Protein AF-A0A0C5K103-F1 (afdb_monomer)

Secondary structure (DSSP, 8-state):
-HHHHHHHHHHHGGGG----------HHHHHHHHHHHHH-HHHHHHHHHHHTTSSPPPHHHHHHHHHHHHHHHH--TTS-HHHHHHHHHHHHHHHHH-HHHHHHHHHHH-TT-HHHHHHHHHHHHHHHHTTSS-----S-PPP------------------

Mean predicted aligned error: 15.18 Å

Structure (mmCIF, N/CA/C/O backbone):
data_AF-A0A0C5K103-F1
#
_entry.id   AF-A0A0C5K103-F1
#
loop_
_atom_site.group_PDB
_atom_site.id
_atom_site.type_symbol
_atom_site.label_atom_id
_atom_site.label_alt_id
_atom_site.label_comp_id
_atom_site.label_asym_id
_atom_site.label_entity_id
_atom_site.label_seq_id
_atom_site.pdbx_PDB_ins_code
_atom_site.Cartn_x
_atom_site.Cartn_y
_atom_site.Cartn_z
_atom_site.occupancy
_atom_site.B_iso_or_equiv
_atom_site.auth_seq_id
_atom_site.auth_comp_id
_atom_site.auth_asym_id
_atom_site.auth_atom_id
_atom_site.pdbx_PDB_model_num
ATOM 1 N N . MET A 1 1 ? 61.381 -26.498 1.100 1.00 58.91 1 MET A N 1
ATOM 2 C CA . MET A 1 1 ? 59.942 -26.638 0.775 1.00 58.91 1 MET A CA 1
ATOM 3 C C . MET A 1 1 ? 59.028 -26.001 1.826 1.00 58.91 1 MET A C 1
ATOM 5 O O . MET A 1 1 ? 58.128 -25.288 1.422 1.00 58.91 1 MET A O 1
ATOM 9 N N . ASN A 1 2 ? 59.291 -26.121 3.136 1.00 51.72 2 ASN A N 1
ATOM 10 C CA . ASN A 1 2 ? 58.436 -25.518 4.181 1.00 51.72 2 ASN A CA 1
ATOM 11 C C . ASN A 1 2 ? 58.449 -23.977 4.285 1.00 51.72 2 ASN A C 1
ATOM 13 O O . ASN A 1 2 ? 57.517 -23.404 4.830 1.00 51.72 2 ASN A O 1
ATOM 17 N N . GLN A 1 3 ? 59.472 -23.294 3.760 1.00 61.31 3 GLN A N 1
ATOM 18 C CA . GLN A 1 3 ? 59.553 -21.825 3.822 1.00 61.31 3 GLN A CA 1
ATOM 19 C C . GLN A 1 3 ? 58.611 -21.137 2.817 1.00 61.31 3 GLN A C 1
ATOM 21 O O . GLN A 1 3 ? 58.059 -20.086 3.110 1.00 61.31 3 GLN A O 1
ATOM 26 N N . PHE A 1 4 ? 58.352 -21.759 1.659 1.00 57.91 4 PHE A N 1
ATOM 27 C CA . PHE A 1 4 ? 57.402 -21.242 0.664 1.00 57.91 4 PHE A CA 1
ATOM 28 C C . PHE A 1 4 ? 55.940 -21.407 1.107 1.00 57.91 4 PHE A C 1
ATOM 30 O O . PHE A 1 4 ? 55.098 -20.585 0.759 1.00 57.91 4 PHE A O 1
ATOM 37 N N . VAL A 1 5 ? 55.648 -22.424 1.926 1.00 60.97 5 VAL A N 1
ATOM 38 C CA . VAL A 1 5 ? 54.297 -22.691 2.447 1.00 60.97 5 VAL A CA 1
ATOM 39 C C . VAL A 1 5 ? 53.840 -21.582 3.404 1.00 60.97 5 VAL A C 1
ATOM 41 O O . VAL A 1 5 ? 52.687 -21.164 3.336 1.00 60.97 5 VAL A O 1
ATOM 44 N N . SER A 1 6 ? 54.750 -21.026 4.217 1.00 57.62 6 SER A N 1
ATOM 45 C CA . SER A 1 6 ? 54.438 -19.896 5.108 1.00 57.62 6 SER A CA 1
ATOM 46 C C . SER A 1 6 ? 54.085 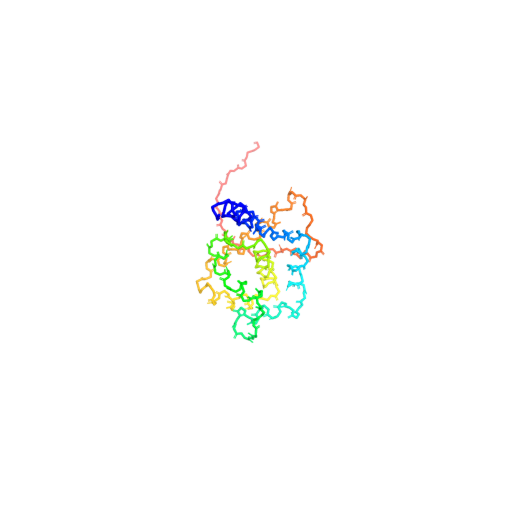-18.609 4.358 1.00 57.62 6 SER A C 1
ATOM 48 O O . SER A 1 6 ? 53.154 -17.915 4.756 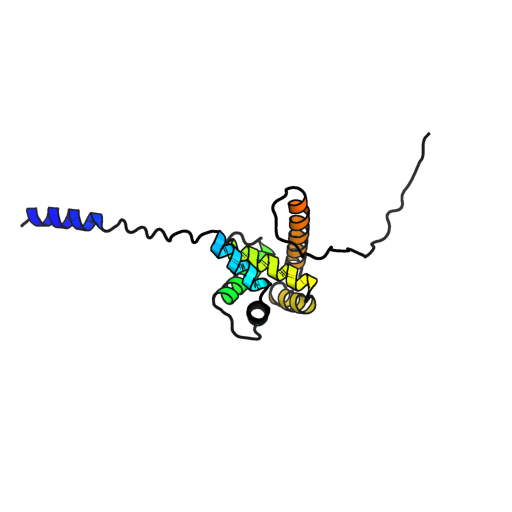1.00 57.62 6 SER A O 1
ATOM 50 N N . PHE A 1 7 ? 54.779 -18.287 3.260 1.00 58.94 7 PHE A N 1
ATOM 51 C CA . PHE A 1 7 ? 54.489 -17.069 2.489 1.00 58.94 7 PHE A CA 1
ATOM 52 C C . PHE A 1 7 ? 53.172 -17.166 1.708 1.00 58.94 7 PHE A C 1
ATOM 54 O O . PHE A 1 7 ? 52.444 -16.180 1.609 1.00 58.94 7 PHE A O 1
ATOM 61 N N . VAL A 1 8 ? 52.826 -18.360 1.218 1.00 60.84 8 VAL A N 1
ATOM 62 C CA . VAL A 1 8 ? 51.541 -18.613 0.547 1.00 60.84 8 VAL A CA 1
ATOM 63 C C . VAL A 1 8 ? 50.372 -18.536 1.540 1.00 60.84 8 VAL A C 1
ATOM 65 O O . VAL A 1 8 ? 49.340 -17.948 1.221 1.00 60.84 8 VAL A O 1
ATOM 68 N N . ALA A 1 9 ? 50.548 -19.035 2.769 1.00 58.94 9 ALA A N 1
ATOM 69 C CA . ALA A 1 9 ? 49.531 -18.946 3.820 1.00 58.94 9 ALA A CA 1
ATOM 70 C C . ALA A 1 9 ? 49.243 -17.496 4.263 1.00 58.94 9 ALA A C 1
ATOM 72 O O . ALA A 1 9 ? 48.100 -17.157 4.566 1.00 58.94 9 ALA A O 1
ATOM 73 N N . LEU A 1 10 ? 50.256 -16.624 4.250 1.00 57.03 10 LEU A N 1
ATOM 74 C CA . LEU A 1 10 ? 50.120 -15.223 4.664 1.00 57.03 10 LEU A CA 1
ATOM 75 C C . LEU A 1 10 ? 49.424 -14.355 3.599 1.00 57.03 10 LEU A C 1
ATOM 77 O O . LEU A 1 10 ? 48.645 -13.470 3.943 1.00 57.03 10 LEU A O 1
ATOM 81 N N . PHE A 1 11 ? 49.622 -14.659 2.312 1.00 57.41 11 PHE A N 1
ATOM 82 C CA . PHE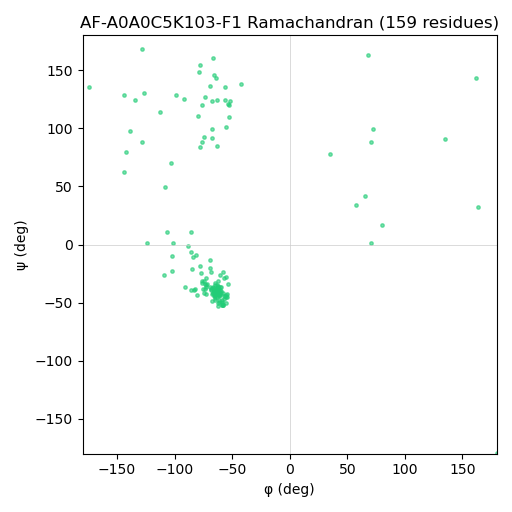 A 1 11 ? 48.907 -13.997 1.213 1.00 57.41 11 PHE A CA 1
ATOM 83 C C . PHE A 1 11 ? 47.433 -14.424 1.110 1.00 57.41 11 PHE A C 1
ATOM 85 O O . PHE A 1 11 ? 46.575 -13.592 0.816 1.00 57.41 11 PHE A O 1
ATOM 92 N N . LEU A 1 12 ? 47.113 -15.688 1.410 1.00 56.59 12 LEU A N 1
ATOM 93 C CA . LEU A 1 12 ? 45.733 -16.199 1.408 1.00 56.59 12 LEU A CA 1
ATOM 94 C C . LEU A 1 12 ? 44.858 -15.605 2.525 1.00 56.59 12 LEU A C 1
ATOM 96 O O . LEU A 1 12 ? 43.640 -15.542 2.376 1.00 56.59 12 LEU A O 1
ATOM 100 N N . SER A 1 13 ? 45.457 -15.116 3.614 1.00 56.03 13 SER A N 1
ATOM 101 C CA . SER A 1 13 ? 44.725 -14.475 4.714 1.00 56.03 13 SER A CA 1
ATOM 102 C C . SER A 1 13 ? 44.297 -13.029 4.422 1.00 56.03 13 SER A C 1
ATOM 104 O O . SER A 1 13 ? 43.409 -12.525 5.111 1.00 56.03 13 SER A O 1
ATOM 106 N N . LEU A 1 14 ? 44.900 -12.340 3.443 1.00 55.94 14 LEU A N 1
ATOM 107 C CA . LEU A 1 14 ? 44.592 -10.928 3.159 1.00 55.94 14 LEU A CA 1
ATOM 108 C C . LEU A 1 14 ? 43.369 -10.724 2.244 1.00 55.94 14 LEU A C 1
ATOM 110 O O . LEU A 1 14 ? 42.883 -9.604 2.120 1.00 55.94 14 LEU A O 1
ATOM 114 N N . VAL A 1 15 ? 42.845 -11.786 1.623 1.00 58.84 15 VAL A N 1
ATOM 115 C CA . VAL A 1 15 ? 41.759 -11.689 0.625 1.00 58.84 15 VAL A CA 1
ATOM 116 C C . VAL A 1 15 ? 40.354 -11.679 1.266 1.00 58.84 15 VAL A C 1
ATOM 118 O O . VAL A 1 15 ? 39.367 -11.405 0.593 1.00 58.84 15 VAL A O 1
ATOM 121 N N . SER A 1 16 ? 40.236 -11.882 2.585 1.00 58.59 16 SER A N 1
ATOM 122 C CA . SER A 1 16 ? 38.937 -11.922 3.294 1.00 58.59 16 SER A CA 1
ATOM 123 C C . SER A 1 16 ? 38.370 -10.563 3.735 1.00 58.59 16 SER A C 1
ATOM 125 O O . SER A 1 16 ? 37.386 -10.526 4.468 1.00 58.59 16 SER A O 1
ATOM 127 N N . GLN A 1 17 ? 38.930 -9.436 3.294 1.00 57.81 17 GLN A N 1
ATOM 128 C CA . GLN A 1 17 ? 38.384 -8.096 3.574 1.00 57.81 17 GLN A CA 1
ATOM 129 C C . GLN A 1 17 ? 37.765 -7.481 2.312 1.00 57.81 17 GLN A C 1
ATOM 131 O O . GLN A 1 17 ? 38.041 -6.340 1.959 1.00 57.81 17 GLN A O 1
ATOM 136 N N . ILE A 1 18 ? 36.908 -8.230 1.619 1.00 62.59 18 ILE A N 1
ATOM 137 C CA . ILE A 1 18 ? 35.898 -7.620 0.746 1.00 62.59 18 ILE A CA 1
ATOM 138 C C . ILE A 1 18 ? 34.576 -7.698 1.506 1.00 62.59 18 ILE A C 1
ATOM 140 O O . ILE A 1 18 ? 33.671 -8.459 1.172 1.00 62.59 18 ILE A O 1
ATOM 144 N N . MET A 1 19 ? 34.474 -6.904 2.575 1.00 56.22 19 MET A N 1
ATOM 145 C CA . MET A 1 19 ? 33.168 -6.423 3.004 1.00 56.22 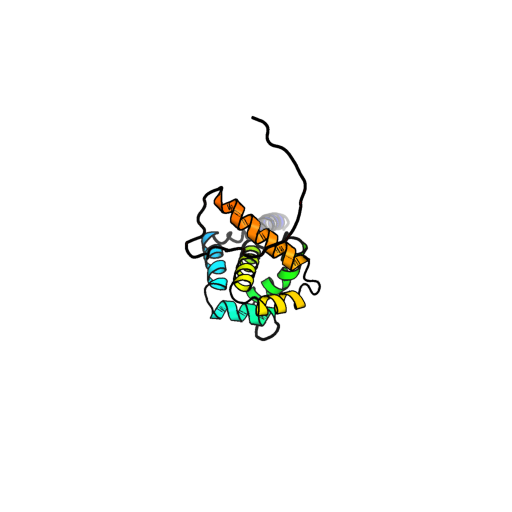19 MET A CA 1
ATOM 146 C C . MET A 1 19 ? 32.712 -5.489 1.894 1.00 56.22 19 MET A C 1
ATOM 148 O O . MET A 1 19 ? 33.193 -4.365 1.762 1.00 56.22 19 MET A O 1
ATOM 152 N N . CYS A 1 20 ? 31.854 -6.014 1.024 1.00 51.84 20 CYS A N 1
ATOM 153 C CA . CYS A 1 20 ? 31.132 -5.226 0.048 1.00 51.84 20 CYS A CA 1
ATOM 154 C C . CYS A 1 20 ? 30.230 -4.266 0.836 1.00 51.84 20 CYS A C 1
ATOM 156 O O . CYS A 1 20 ? 29.081 -4.577 1.137 1.00 51.84 20 CYS A O 1
ATOM 158 N N . THR A 1 21 ? 30.777 -3.122 1.248 1.00 53.44 21 THR A N 1
ATOM 159 C CA . THR A 1 21 ? 29.984 -1.989 1.708 1.00 53.44 21 THR A CA 1
ATOM 160 C C . THR A 1 21 ? 29.248 -1.501 0.476 1.00 53.44 21 THR A C 1
ATOM 162 O O . THR A 1 21 ? 29.785 -0.727 -0.317 1.00 53.44 21 THR A O 1
ATOM 165 N N . THR A 1 22 ? 28.038 -2.014 0.263 1.00 57.81 22 THR A N 1
ATOM 166 C CA . THR A 1 22 ? 27.109 -1.413 -0.687 1.00 57.81 22 THR A CA 1
ATOM 167 C C . THR A 1 22 ? 27.009 0.062 -0.308 1.00 57.81 22 THR A C 1
ATOM 169 O O . THR A 1 22 ? 26.669 0.341 0.849 1.00 57.81 22 THR A O 1
ATOM 172 N N . PRO A 1 23 ? 27.350 1.009 -1.200 1.00 51.44 23 PRO A N 1
ATOM 173 C CA . PRO A 1 23 ? 27.166 2.415 -0.893 1.00 51.44 23 PRO A CA 1
ATOM 174 C C . PRO A 1 23 ? 25.690 2.595 -0.553 1.00 51.44 23 PRO A C 1
ATOM 176 O O . PRO A 1 23 ? 24.824 2.185 -1.326 1.00 51.44 23 PRO A O 1
ATOM 179 N N . ALA A 1 24 ? 25.408 3.133 0.634 1.00 54.59 24 ALA A N 1
ATOM 180 C CA . ALA A 1 24 ? 24.074 3.585 0.977 1.00 54.59 24 ALA A CA 1
ATOM 181 C C . ALA A 1 24 ? 23.671 4.587 -0.108 1.00 54.59 24 ALA A C 1
ATOM 183 O O . ALA A 1 24 ? 24.175 5.707 -0.144 1.00 54.59 24 ALA A O 1
ATOM 184 N N . THR A 1 25 ? 22.848 4.136 -1.054 1.00 48.50 25 THR A N 1
ATOM 185 C CA . THR A 1 25 ? 22.278 4.971 -2.109 1.00 48.50 25 THR A CA 1
ATOM 186 C C . THR A 1 25 ? 21.635 6.168 -1.424 1.00 48.50 25 THR A C 1
ATOM 188 O O . THR A 1 25 ? 20.830 5.984 -0.506 1.00 48.50 25 THR A O 1
ATOM 191 N N . SER A 1 26 ? 22.060 7.365 -1.809 1.00 55.81 26 SER A N 1
ATOM 192 C CA . SER A 1 26 ? 21.702 8.661 -1.231 1.00 55.81 26 SER A CA 1
ATOM 193 C C . SER A 1 26 ? 20.206 8.758 -0.912 1.00 55.81 26 SER A C 1
ATOM 195 O O . SER A 1 26 ? 19.334 8.332 -1.671 1.00 55.81 26 SER A O 1
ATOM 197 N N . THR A 1 27 ? 19.880 9.340 0.239 1.00 59.53 27 THR A N 1
ATOM 198 C CA . THR A 1 27 ? 18.499 9.592 0.687 1.00 59.53 27 THR A CA 1
ATOM 199 C C . THR A 1 27 ? 17.682 10.409 -0.324 1.00 59.53 27 THR A C 1
ATOM 201 O O . THR A 1 27 ? 16.465 10.238 -0.408 1.00 59.53 27 THR A O 1
ATOM 204 N N . GLU A 1 28 ? 18.345 11.245 -1.126 1.00 58.50 28 GLU A N 1
ATOM 205 C CA . GLU A 1 28 ? 17.741 12.034 -2.206 1.00 58.50 28 GLU A CA 1
ATOM 206 C C . GLU A 1 28 ? 17.188 11.158 -3.340 1.00 58.50 28 GLU A C 1
ATOM 208 O O . GLU A 1 28 ? 16.033 11.344 -3.733 1.00 58.50 28 GLU A O 1
ATOM 213 N N . ASP A 1 29 ? 17.928 10.141 -3.791 1.00 59.53 29 ASP A N 1
ATOM 214 C CA . ASP A 1 29 ? 17.502 9.261 -4.893 1.00 59.53 29 ASP A CA 1
ATOM 215 C C . ASP A 1 29 ? 16.256 8.451 -4.514 1.00 59.53 29 ASP A C 1
ATOM 217 O O . ASP A 1 29 ? 15.303 8.325 -5.289 1.00 59.53 29 ASP A O 1
ATOM 221 N N . ASN A 1 30 ? 16.215 7.990 -3.261 1.00 62.94 30 ASN A N 1
ATOM 222 C CA . ASN A 1 30 ? 15.078 7.265 -2.701 1.00 62.94 30 ASN A CA 1
ATOM 223 C C . ASN A 1 30 ? 13.811 8.133 -2.643 1.00 62.94 30 ASN A C 1
ATOM 225 O O . ASN A 1 30 ? 12.706 7.645 -2.877 1.00 62.94 30 ASN A O 1
ATOM 229 N N . SER A 1 31 ? 13.946 9.428 -2.340 1.00 62.56 31 SER A N 1
ATOM 230 C CA . SER A 1 31 ? 12.801 10.340 -2.223 1.00 62.56 31 SER A CA 1
ATOM 231 C C . SER A 1 31 ? 12.118 10.598 -3.569 1.00 62.56 31 SER A C 1
ATOM 233 O O . SER A 1 31 ? 10.887 10.598 -3.655 1.00 62.56 31 SER A O 1
ATOM 235 N N . LYS A 1 32 ? 12.911 10.726 -4.639 1.00 69.69 32 LYS A N 1
ATOM 236 C CA . LYS A 1 32 ? 12.408 10.942 -5.995 1.00 69.69 32 LYS A CA 1
ATOM 237 C C . LYS A 1 32 ? 11.632 9.725 -6.506 1.00 69.69 32 LYS A C 1
ATOM 239 O O . LYS A 1 32 ? 10.559 9.891 -7.081 1.00 69.69 32 LYS A O 1
ATOM 244 N N . GLN A 1 33 ? 12.130 8.516 -6.244 1.00 73.38 33 GLN A N 1
ATOM 245 C CA . GLN A 1 33 ? 11.471 7.272 -6.654 1.00 73.38 33 GLN A CA 1
ATOM 246 C C . GLN A 1 33 ? 10.097 7.100 -5.992 1.00 73.38 33 GLN A C 1
ATOM 248 O O . GLN A 1 33 ? 9.114 6.817 -6.676 1.00 73.38 33 GLN A O 1
ATOM 253 N N . VAL A 1 34 ? 10.003 7.361 -4.681 1.00 80.25 34 VAL A N 1
ATOM 254 C CA . VAL A 1 34 ? 8.733 7.301 -3.935 1.00 80.25 34 VAL A CA 1
ATOM 255 C C . VAL A 1 34 ? 7.691 8.233 -4.555 1.00 80.25 34 VAL A C 1
ATOM 257 O O . VAL A 1 34 ? 6.520 7.879 -4.706 1.00 80.25 34 VAL A O 1
ATOM 260 N N . ASP A 1 35 ? 8.109 9.447 -4.892 1.00 78.50 35 ASP A N 1
ATOM 261 C CA . ASP A 1 35 ? 7.207 10.448 -5.427 1.00 78.50 35 ASP A CA 1
ATOM 262 C C . ASP A 1 35 ? 6.767 10.152 -6.864 1.00 78.50 35 ASP A C 1
ATOM 264 O O . ASP A 1 35 ? 5.613 10.403 -7.223 1.00 78.50 35 ASP A O 1
ATOM 268 N N . ASP A 1 36 ? 7.670 9.615 -7.683 1.00 81.88 36 ASP A N 1
ATOM 269 C CA . ASP A 1 36 ? 7.384 9.250 -9.067 1.00 81.88 36 ASP A CA 1
ATOM 270 C C . ASP A 1 36 ? 6.307 8.152 -9.129 1.00 81.88 36 ASP A C 1
ATOM 272 O O . ASP A 1 36 ? 5.392 8.250 -9.949 1.00 81.88 36 ASP A O 1
ATOM 276 N N . VAL A 1 37 ? 6.323 7.180 -8.207 1.00 82.06 37 VAL A N 1
ATOM 277 C CA . VAL A 1 37 ? 5.295 6.122 -8.111 1.00 82.06 37 VAL A CA 1
ATOM 278 C C . VAL A 1 37 ? 3.894 6.685 -7.852 1.00 82.06 37 VAL A C 1
ATOM 280 O O . VAL A 1 37 ? 2.907 6.164 -8.372 1.00 82.06 37 VAL A O 1
ATOM 283 N N . VAL A 1 38 ? 3.788 7.754 -7.061 1.00 82.38 38 VAL A N 1
ATOM 284 C CA . VAL A 1 38 ? 2.492 8.320 -6.658 1.00 82.38 38 VAL A CA 1
ATOM 285 C C . VAL A 1 38 ? 2.026 9.396 -7.631 1.00 82.38 38 VAL A C 1
ATOM 287 O O . VAL A 1 38 ? 0.830 9.474 -7.907 1.00 82.38 38 VAL A O 1
ATOM 290 N N . ARG A 1 39 ? 2.926 10.218 -8.183 1.00 85.44 39 ARG A N 1
ATOM 291 C CA . ARG A 1 39 ? 2.564 11.317 -9.096 1.00 85.44 39 ARG A CA 1
ATOM 292 C C . ARG A 1 39 ? 2.366 10.849 -10.534 1.00 85.44 39 ARG A C 1
ATOM 294 O O . ARG A 1 39 ? 1.447 11.326 -11.200 1.00 85.44 39 ARG A O 1
ATOM 301 N N . ASN A 1 40 ? 3.179 9.909 -11.014 1.00 90.62 40 ASN A N 1
ATOM 302 C CA . ASN A 1 40 ? 3.095 9.439 -12.392 1.00 90.62 40 ASN A CA 1
ATOM 303 C C . ASN A 1 40 ? 1.952 8.433 -12.546 1.00 90.62 40 ASN A C 1
ATOM 305 O O . ASN A 1 40 ? 2.029 7.303 -12.072 1.00 90.62 40 ASN A O 1
ATOM 309 N N . GLU A 1 41 ? 0.900 8.839 -13.252 1.00 91.00 41 GLU A N 1
ATOM 310 C CA . GLU A 1 41 ? -0.288 8.015 -13.480 1.00 91.00 41 GLU A CA 1
ATOM 311 C C . GLU A 1 41 ? 0.023 6.650 -14.091 1.00 91.00 41 GLU A C 1
ATOM 313 O O . GLU A 1 41 ? -0.488 5.642 -13.609 1.00 91.00 41 GLU A O 1
ATOM 318 N N . LYS A 1 42 ? 0.923 6.589 -15.079 1.00 91.81 42 LYS A N 1
ATOM 319 C CA . LYS A 1 42 ? 1.280 5.325 -15.735 1.00 91.81 42 LYS A CA 1
ATOM 320 C C . LYS A 1 42 ? 1.958 4.363 -14.764 1.00 91.81 42 LYS A C 1
ATOM 322 O O . LYS A 1 42 ? 1.632 3.180 -14.752 1.00 91.81 42 LYS A O 1
ATOM 327 N N . ILE A 1 43 ? 2.883 4.865 -13.943 1.00 91.69 43 ILE A N 1
ATOM 328 C CA . ILE A 1 43 ? 3.585 4.048 -12.941 1.00 91.69 43 ILE A CA 1
ATOM 329 C C . ILE A 1 43 ? 2.594 3.604 -11.866 1.00 91.69 43 ILE A C 1
ATOM 331 O O . ILE A 1 43 ? 2.487 2.415 -11.576 1.00 91.69 43 ILE A O 1
ATOM 335 N N . ARG A 1 44 ? 1.800 4.535 -11.337 1.00 93.62 44 ARG A N 1
ATOM 336 C CA . ARG A 1 44 ? 0.778 4.258 -10.326 1.00 93.62 44 ARG A CA 1
ATOM 337 C C . ARG A 1 44 ? -0.211 3.186 -10.779 1.00 93.62 44 ARG A C 1
ATOM 339 O O . ARG A 1 44 ? -0.521 2.271 -10.018 1.00 93.62 44 ARG A O 1
ATOM 346 N N . GLU A 1 45 ? -0.674 3.252 -12.025 1.00 93.56 45 GLU A N 1
ATOM 347 C CA . GLU A 1 45 ? -1.552 2.233 -12.600 1.00 93.56 45 GLU A CA 1
ATOM 348 C C . GLU A 1 45 ? -0.912 0.846 -12.648 1.00 93.56 45 GLU A C 1
ATOM 350 O O . GLU A 1 45 ? -1.600 -0.142 -12.390 1.00 93.56 45 GLU A O 1
ATOM 355 N N . VAL A 1 46 ? 0.383 0.748 -12.963 1.00 94.00 46 VAL A N 1
ATOM 356 C CA . VAL A 1 46 ? 1.105 -0.534 -12.935 1.00 94.00 46 VAL A CA 1
ATOM 357 C C . VAL A 1 46 ? 1.092 -1.118 -11.521 1.00 94.00 46 VAL A C 1
ATOM 359 O O . VAL A 1 46 ? 0.811 -2.306 -11.357 1.00 94.00 46 VAL A O 1
ATOM 362 N N . TYR A 1 47 ? 1.297 -0.290 -10.492 1.00 94.25 47 TYR A N 1
ATOM 363 C CA . TYR A 1 47 ? 1.238 -0.734 -9.094 1.00 94.25 47 TYR A CA 1
ATOM 364 C C . TYR A 1 47 ? -0.168 -1.195 -8.718 1.00 94.25 47 TYR A C 1
ATOM 366 O O . TYR A 1 47 ? -0.330 -2.291 -8.187 1.00 94.25 47 TYR A O 1
ATOM 374 N N . ILE A 1 48 ? -1.198 -0.411 -9.044 1.00 95.25 48 ILE A N 1
ATOM 375 C CA . ILE A 1 48 ? -2.596 -0.766 -8.765 1.00 95.25 48 ILE A CA 1
ATOM 376 C C . ILE A 1 48 ? -2.971 -2.086 -9.453 1.00 95.25 48 ILE A C 1
ATOM 378 O O . ILE A 1 48 ? -3.523 -2.985 -8.815 1.00 95.25 48 ILE A O 1
ATOM 382 N N . LYS A 1 4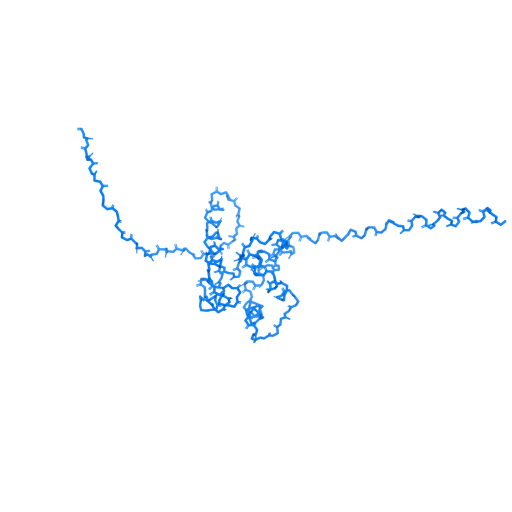9 ? -2.641 -2.236 -10.742 1.00 96.00 49 LYS A N 1
ATOM 383 C CA . LYS A 1 49 ? -2.906 -3.467 -11.503 1.00 96.00 49 LYS A CA 1
ATOM 384 C C . LYS A 1 49 ? -2.168 -4.657 -10.894 1.00 96.00 49 LYS A C 1
ATOM 386 O O . LYS A 1 49 ? -2.778 -5.711 -10.733 1.00 96.00 49 LYS A O 1
ATOM 391 N N . CYS A 1 50 ? -0.911 -4.484 -10.490 1.00 96.81 50 CYS A N 1
ATOM 392 C CA . CYS A 1 50 ? -0.138 -5.519 -9.806 1.00 96.81 50 CYS A CA 1
ATOM 393 C C . CYS A 1 50 ? -0.771 -5.937 -8.464 1.00 96.81 50 CYS A C 1
ATOM 395 O O . CYS A 1 50 ? -0.958 -7.131 -8.200 1.00 96.81 50 CYS A O 1
ATOM 397 N N . LEU A 1 51 ? -1.156 -4.968 -7.626 1.00 95.06 51 LEU A N 1
ATOM 398 C CA . LEU A 1 51 ? -1.810 -5.215 -6.336 1.00 95.06 51 LEU A CA 1
ATOM 399 C C . LEU A 1 51 ? -3.126 -5.982 -6.506 1.00 95.06 51 LEU A C 1
ATOM 401 O O . LEU A 1 51 ? -3.430 -6.859 -5.701 1.00 95.06 51 LEU A O 1
ATOM 405 N N . LEU A 1 52 ? -3.868 -5.705 -7.578 1.00 96.12 52 LEU A N 1
ATOM 406 C CA . LEU A 1 52 ? -5.145 -6.349 -7.883 1.00 96.12 52 LEU A CA 1
ATOM 407 C C . LEU A 1 52 ? -5.038 -7.643 -8.704 1.00 96.12 52 LEU A C 1
ATOM 409 O O . LEU A 1 52 ? -6.071 -8.258 -8.954 1.00 96.12 52 LEU A O 1
ATOM 413 N N . ASP A 1 53 ? -3.837 -8.074 -9.102 1.00 95.50 53 ASP A N 1
ATOM 414 C CA . ASP A 1 53 ? -3.632 -9.186 -10.054 1.00 95.50 53 ASP A CA 1
ATOM 415 C C . ASP A 1 53 ? -4.325 -8.971 -11.415 1.00 95.50 53 ASP A C 1
ATOM 417 O O . ASP A 1 53 ? -4.785 -9.908 -12.060 1.00 95.50 53 ASP A O 1
ATOM 421 N N . LYS A 1 54 ? -4.402 -7.715 -11.868 1.00 95.31 54 LYS A N 1
ATOM 422 C CA . LYS A 1 54 ? -5.029 -7.305 -13.140 1.00 95.31 54 LYS A CA 1
ATOM 423 C C . LYS A 1 54 ? -4.011 -6.913 -14.218 1.00 95.31 54 LYS A C 1
ATOM 425 O O . LYS A 1 54 ? -4.380 -6.325 -15.231 1.00 95.31 54 LYS A O 1
ATOM 430 N N . GLY A 1 55 ? -2.726 -7.180 -14.002 1.00 93.69 55 GLY A N 1
ATOM 431 C CA . GLY A 1 55 ? -1.672 -6.829 -14.946 1.00 93.69 55 GLY A CA 1
ATOM 432 C C . GLY A 1 55 ? -0.280 -7.241 -14.469 1.00 93.69 55 GLY A C 1
ATOM 433 O O . GLY A 1 55 ? -0.148 -7.825 -13.392 1.00 93.69 55 GLY A O 1
ATOM 434 N N . PRO A 1 56 ? 0.759 -6.944 -15.267 1.00 93.69 56 PRO A N 1
ATOM 435 C CA . PRO A 1 56 ? 2.134 -7.273 -14.920 1.00 93.69 56 PRO A CA 1
ATOM 436 C C . PRO A 1 56 ? 2.599 -6.491 -13.687 1.00 93.69 56 PRO A C 1
ATOM 438 O O . PRO A 1 56 ? 2.243 -5.328 -13.496 1.00 93.69 56 PRO A O 1
ATOM 441 N N . CYS A 1 57 ? 3.440 -7.128 -12.879 1.00 92.81 57 CYS A N 1
ATOM 442 C CA . CYS A 1 57 ? 4.130 -6.493 -11.765 1.00 92.81 57 CYS A CA 1
ATOM 443 C C . CYS A 1 57 ? 5.557 -6.133 -12.181 1.00 92.81 57 CYS A C 1
ATOM 445 O O . CYS A 1 57 ? 6.295 -6.997 -12.652 1.00 92.81 57 CYS A O 1
ATOM 447 N N . SER A 1 58 ? 5.968 -4.882 -11.962 1.00 91.75 58 SER A N 1
ATOM 448 C CA . SER A 1 58 ? 7.398 -4.569 -11.883 1.00 91.75 58 SER A CA 1
ATOM 449 C C . SER A 1 58 ? 7.998 -5.236 -10.639 1.00 91.75 58 SER A C 1
ATOM 451 O O . SER A 1 58 ? 7.269 -5.573 -9.705 1.00 91.75 58 SER A O 1
ATOM 453 N N . ASN A 1 59 ? 9.323 -5.407 -10.601 1.00 91.75 59 ASN A N 1
ATOM 454 C CA . ASN A 1 59 ? 10.004 -5.980 -9.432 1.00 91.75 59 ASN A CA 1
ATOM 455 C C . ASN A 1 59 ? 9.668 -5.200 -8.148 1.00 91.75 59 ASN A C 1
ATOM 457 O O . ASN A 1 59 ? 9.274 -5.791 -7.148 1.00 91.75 59 ASN A O 1
ATOM 461 N N . GLU A 1 60 ? 9.707 -3.868 -8.219 1.00 89.69 60 GLU A N 1
ATOM 462 C CA . GLU A 1 60 ? 9.384 -2.991 -7.091 1.00 89.69 60 GLU A CA 1
ATOM 463 C C . GLU A 1 60 ? 7.908 -3.105 -6.665 1.00 89.69 60 GLU A C 1
ATOM 465 O O . GLU A 1 60 ? 7.607 -3.253 -5.481 1.00 89.69 60 GLU A O 1
ATOM 470 N N . ALA A 1 61 ? 6.967 -3.130 -7.619 1.00 91.56 61 ALA A N 1
ATOM 471 C CA . ALA A 1 61 ? 5.548 -3.315 -7.309 1.00 91.56 61 ALA A CA 1
ATOM 472 C C . ALA A 1 61 ? 5.264 -4.701 -6.703 1.00 91.56 61 ALA A C 1
ATOM 474 O O . ALA A 1 61 ? 4.405 -4.829 -5.828 1.00 91.56 61 ALA A O 1
ATOM 475 N N . ALA A 1 62 ? 5.990 -5.736 -7.137 1.00 93.31 62 ALA A N 1
ATOM 476 C CA . ALA A 1 62 ? 5.889 -7.076 -6.570 1.00 93.31 62 ALA A CA 1
ATOM 477 C C . ALA A 1 62 ? 6.375 -7.115 -5.115 1.00 93.31 62 ALA A C 1
ATOM 479 O O . ALA A 1 62 ? 5.773 -7.804 -4.289 1.00 93.31 62 ALA A O 1
ATOM 480 N N . ASP A 1 63 ? 7.422 -6.368 -4.779 1.00 91.81 63 ASP A N 1
ATOM 481 C CA . ASP A 1 63 ? 7.925 -6.298 -3.408 1.00 91.81 63 ASP A CA 1
ATOM 482 C C . ASP A 1 63 ? 6.994 -5.488 -2.503 1.00 91.81 63 ASP A C 1
ATOM 484 O O . ASP A 1 63 ? 6.639 -5.960 -1.420 1.00 91.81 63 ASP A O 1
ATOM 488 N N . VAL A 1 64 ? 6.473 -4.355 -2.985 1.00 92.19 64 VAL A N 1
ATOM 489 C CA . VAL A 1 64 ? 5.418 -3.598 -2.291 1.00 92.19 64 VAL A CA 1
ATOM 490 C C . VAL A 1 64 ? 4.197 -4.478 -2.025 1.00 92.19 64 VAL A C 1
ATOM 492 O O . VAL A 1 64 ? 3.682 -4.504 -0.907 1.00 92.19 64 VAL A O 1
ATOM 495 N N . LYS A 1 65 ? 3.763 -5.264 -3.015 1.00 93.31 65 LYS A N 1
ATOM 496 C CA . LYS A 1 65 ? 2.650 -6.208 -2.869 1.00 93.31 65 LYS A CA 1
ATOM 497 C C . LYS A 1 65 ? 2.884 -7.238 -1.762 1.00 93.31 65 LYS A C 1
ATOM 499 O O . LYS A 1 65 ? 1.956 -7.535 -1.012 1.00 93.31 65 LYS A O 1
ATOM 504 N N . LYS A 1 66 ? 4.098 -7.785 -1.651 1.00 91.94 66 LYS A N 1
ATOM 505 C CA . LYS A 1 66 ? 4.458 -8.752 -0.597 1.00 91.94 66 LYS A CA 1
ATOM 506 C C . LYS A 1 66 ? 4.511 -8.102 0.786 1.00 91.94 66 LYS A C 1
ATOM 508 O O . LYS A 1 66 ? 4.137 -8.742 1.763 1.00 91.94 66 LYS A O 1
ATOM 513 N N . MET A 1 67 ? 4.982 -6.857 0.868 1.00 90.19 67 MET A N 1
ATOM 514 C CA . MET A 1 67 ? 5.109 -6.121 2.131 1.00 90.19 67 MET A CA 1
ATOM 515 C C . MET A 1 67 ? 3.773 -5.575 2.633 1.00 90.19 67 MET A C 1
ATOM 517 O O . MET A 1 67 ? 3.606 -5.384 3.834 1.00 90.19 67 MET A O 1
ATOM 521 N N . LEU A 1 68 ? 2.801 -5.362 1.745 1.00 90.25 68 LEU A N 1
ATOM 522 C CA . LEU A 1 68 ? 1.553 -4.685 2.082 1.00 90.25 68 LEU A CA 1
ATOM 523 C C . LEU A 1 68 ? 0.783 -5.287 3.278 1.00 90.25 68 LEU A C 1
ATOM 525 O O . LEU A 1 68 ? 0.380 -4.517 4.151 1.00 90.25 68 LEU A O 1
ATOM 529 N N . PRO A 1 69 ? 0.600 -6.617 3.401 1.00 89.69 69 PRO A N 1
ATOM 530 C CA . PRO A 1 69 ? -0.076 -7.194 4.564 1.00 89.69 69 PRO A CA 1
ATOM 531 C C . PRO A 1 69 ? 0.669 -6.920 5.873 1.00 89.69 69 PRO A C 1
ATOM 533 O O . PRO A 1 69 ? 0.054 -6.660 6.903 1.00 89.69 69 PRO A O 1
ATOM 536 N N . GLU A 1 70 ? 2.001 -6.954 5.836 1.00 88.25 70 GLU A N 1
ATOM 537 C CA . GLU A 1 70 ? 2.844 -6.714 7.006 1.00 88.25 70 GLU A CA 1
ATOM 538 C C . GLU A 1 70 ? 2.859 -5.230 7.394 1.00 88.25 70 GLU A C 1
ATOM 540 O O . GLU A 1 70 ? 2.742 -4.907 8.577 1.00 88.25 70 GLU A O 1
ATOM 545 N N . ALA A 1 71 ? 2.865 -4.338 6.400 1.00 87.19 71 ALA A N 1
ATOM 546 C CA . ALA A 1 71 ? 2.706 -2.900 6.580 1.00 87.19 71 ALA A CA 1
ATOM 547 C C . ALA A 1 71 ? 1.417 -2.555 7.329 1.00 87.19 71 ALA A C 1
ATOM 549 O O . ALA A 1 71 ? 1.429 -1.828 8.322 1.00 87.19 71 ALA A O 1
ATOM 550 N N . VAL A 1 72 ? 0.307 -3.123 6.863 1.00 87.12 72 VAL A N 1
ATOM 551 C CA . VAL A 1 72 ? -1.035 -2.805 7.348 1.00 87.12 72 VAL A CA 1
ATOM 552 C C . VAL A 1 72 ? -1.307 -3.443 8.715 1.00 87.12 72 VAL A C 1
ATOM 554 O O . VAL A 1 72 ? -1.905 -2.802 9.578 1.00 87.12 72 VAL A O 1
ATOM 557 N N . GLN A 1 73 ? -0.834 -4.671 8.955 1.00 87.44 73 GLN A N 1
ATOM 558 C CA . GLN A 1 73 ? -1.078 -5.385 10.216 1.00 87.44 73 GLN A CA 1
ATOM 559 C C . GLN A 1 73 ? -0.105 -4.999 11.334 1.00 87.44 73 GLN A C 1
ATOM 561 O O . GLN A 1 73 ? -0.504 -4.923 12.495 1.00 87.44 73 GLN A O 1
ATOM 566 N N . ARG A 1 74 ? 1.176 -4.793 11.004 1.00 86.31 74 ARG A N 1
ATOM 567 C CA . ARG A 1 74 ? 2.261 -4.660 11.992 1.00 86.31 74 ARG A CA 1
ATOM 568 C C . ARG A 1 74 ? 3.061 -3.368 11.877 1.00 86.31 74 ARG A C 1
ATOM 570 O O . ARG A 1 74 ? 3.972 -3.159 12.664 1.00 86.31 74 ARG A O 1
ATOM 577 N N . GLY A 1 75 ? 2.716 -2.474 10.952 1.00 78.56 75 GLY A N 1
ATOM 578 C CA . GLY A 1 75 ? 3.410 -1.192 10.811 1.00 78.56 75 GLY A CA 1
ATOM 579 C C . GLY A 1 75 ? 4.733 -1.269 10.044 1.00 78.56 75 GLY A C 1
ATOM 580 O O . GLY A 1 75 ? 5.500 -0.306 10.083 1.00 78.56 75 GLY A O 1
ATOM 581 N N . CYS A 1 76 ? 4.966 -2.356 9.297 1.00 80.69 76 CYS A N 1
ATOM 582 C CA . CYS A 1 76 ? 6.086 -2.490 8.360 1.00 80.69 76 CYS A CA 1
ATOM 583 C C . CYS A 1 76 ? 7.479 -2.503 9.027 1.00 80.69 76 CYS A C 1
ATOM 585 O O . CYS A 1 76 ? 8.401 -1.859 8.529 1.00 80.69 76 CYS A O 1
ATOM 587 N N . GLU A 1 77 ? 7.667 -3.196 10.158 1.00 80.94 77 GLU A N 1
ATOM 588 C CA . GLU A 1 77 ? 8.939 -3.160 10.915 1.00 80.94 77 GLU A CA 1
ATOM 589 C C . GLU A 1 77 ? 10.137 -3.670 10.103 1.00 80.94 77 GLU A C 1
ATOM 591 O O . GL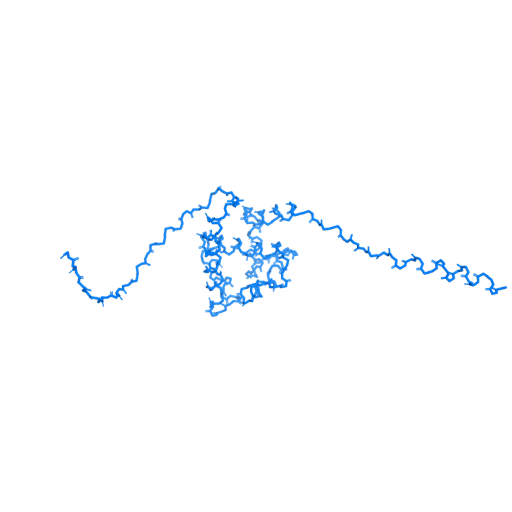U A 1 77 ? 11.279 -3.296 10.362 1.00 80.94 77 GLU A O 1
ATOM 596 N N . LYS A 1 78 ? 9.881 -4.544 9.124 1.00 79.19 78 LYS A N 1
ATOM 597 C CA . LYS A 1 78 ? 10.913 -5.151 8.269 1.00 79.19 78 LYS A CA 1
ATOM 598 C C . LYS A 1 78 ? 11.012 -4.509 6.888 1.00 79.19 78 LYS A C 1
ATOM 600 O O . LYS A 1 78 ? 11.793 -4.970 6.055 1.00 79.19 78 LYS A O 1
ATOM 605 N N . CYS A 1 79 ? 10.203 -3.495 6.616 1.00 83.94 79 CYS A N 1
ATOM 606 C CA . CYS A 1 79 ? 10.191 -2.835 5.325 1.00 83.94 79 CYS A CA 1
ATOM 607 C C . CYS A 1 79 ? 11.353 -1.860 5.202 1.00 83.94 79 CYS A C 1
ATOM 609 O O . CYS A 1 79 ? 11.753 -1.216 6.167 1.00 83.94 79 CYS A O 1
ATOM 611 N N . SER A 1 80 ? 11.849 -1.692 3.978 1.00 86.25 80 SER A N 1
ATOM 612 C CA . SER A 1 80 ? 12.669 -0.524 3.671 1.00 86.25 80 SER A CA 1
ATOM 613 C C . SER A 1 80 ? 11.825 0.745 3.824 1.00 86.25 80 SER A C 1
ATOM 615 O O . SER A 1 80 ? 10.651 0.763 3.439 1.00 86.25 80 SER A O 1
ATOM 617 N N . GLU A 1 81 ? 12.436 1.821 4.319 1.00 85.69 81 GLU A N 1
ATOM 618 C CA . GLU A 1 81 ? 11.803 3.139 4.454 1.00 85.69 81 GLU A CA 1
ATOM 619 C C . GLU A 1 81 ? 11.193 3.631 3.134 1.00 85.69 81 GLU A C 1
ATOM 621 O O . GLU A 1 81 ? 10.132 4.257 3.124 1.00 85.69 81 GLU A O 1
ATOM 626 N N . MET A 1 82 ? 11.820 3.300 2.002 1.00 85.75 82 MET A N 1
ATOM 627 C CA . MET A 1 82 ? 11.287 3.610 0.675 1.00 85.75 82 MET A CA 1
ATOM 628 C C . MET A 1 82 ? 9.942 2.906 0.432 1.00 85.75 82 MET A C 1
ATOM 630 O O . MET A 1 82 ? 8.950 3.560 0.111 1.00 85.75 82 MET A O 1
ATOM 634 N N . HIS A 1 83 ? 9.881 1.585 0.625 1.00 88.06 83 HIS A N 1
ATOM 635 C CA . HIS A 1 83 ? 8.661 0.802 0.405 1.00 88.06 83 HIS A CA 1
ATOM 636 C C . HIS A 1 83 ? 7.542 1.220 1.353 1.00 88.06 83 HIS A C 1
ATOM 638 O O . HIS A 1 83 ? 6.393 1.341 0.930 1.00 88.06 83 HIS A O 1
ATOM 644 N N . LYS A 1 84 ? 7.885 1.499 2.615 1.00 87.75 84 LYS A N 1
ATOM 645 C CA . LYS A 1 84 ? 6.938 2.015 3.601 1.00 87.75 84 LYS A CA 1
ATOM 646 C C . LYS A 1 84 ? 6.310 3.323 3.117 1.00 87.75 84 LYS A C 1
ATOM 648 O O . LYS A 1 84 ? 5.091 3.399 2.996 1.00 87.75 84 LYS A O 1
ATOM 653 N N . LYS A 1 85 ? 7.122 4.305 2.712 1.00 88.25 85 LYS A N 1
ATOM 654 C CA . LYS A 1 85 ? 6.621 5.589 2.190 1.00 88.25 85 LYS A CA 1
ATOM 655 C C . LYS A 1 85 ? 5.798 5.441 0.907 1.00 88.25 85 LYS A C 1
ATOM 657 O O . LYS A 1 85 ? 4.826 6.176 0.731 1.00 88.25 85 LYS A O 1
ATOM 662 N N . ILE A 1 86 ? 6.156 4.508 0.020 1.00 89.44 86 ILE A N 1
ATOM 663 C CA . ILE A 1 86 ? 5.356 4.201 -1.178 1.00 89.44 86 ILE A CA 1
ATOM 664 C C . ILE A 1 86 ? 3.973 3.693 -0.770 1.00 89.44 86 ILE A C 1
ATOM 666 O O . ILE A 1 86 ? 2.971 4.206 -1.267 1.00 89.44 86 ILE A O 1
ATOM 670 N N . ILE A 1 87 ? 3.909 2.723 0.147 1.00 91.38 87 ILE A N 1
ATOM 671 C CA . ILE A 1 87 ? 2.647 2.158 0.638 1.00 91.38 87 ILE A CA 1
ATOM 672 C C . ILE A 1 87 ? 1.784 3.254 1.266 1.00 91.38 87 ILE A C 1
ATOM 674 O O . ILE A 1 87 ? 0.620 3.397 0.898 1.00 91.38 87 ILE A O 1
ATOM 678 N N . GLU A 1 88 ? 2.350 4.056 2.166 1.00 90.31 88 GLU A N 1
ATOM 679 C CA . GLU A 1 88 ? 1.626 5.115 2.873 1.00 90.31 88 GLU A CA 1
ATOM 680 C C . GLU A 1 88 ? 1.020 6.138 1.904 1.00 90.31 88 GLU A C 1
ATOM 682 O O . GLU A 1 88 ? -0.191 6.376 1.922 1.00 90.31 88 GLU A O 1
ATOM 687 N N . LYS A 1 89 ? 1.829 6.690 0.991 1.00 89.88 89 LYS A N 1
ATOM 688 C CA . LYS A 1 89 ? 1.351 7.681 0.016 1.00 89.88 89 LYS A CA 1
ATOM 689 C C . LYS A 1 89 ? 0.373 7.093 -0.996 1.00 89.88 89 LYS A C 1
ATOM 691 O O . LYS A 1 89 ? -0.590 7.765 -1.361 1.00 89.88 89 LYS A O 1
ATOM 696 N N . MET A 1 90 ? 0.586 5.852 -1.439 1.00 91.12 90 MET A N 1
ATOM 697 C CA . MET A 1 90 ? -0.347 5.162 -2.331 1.00 91.12 90 MET A CA 1
ATOM 698 C C . MET A 1 90 ? -1.709 4.989 -1.653 1.00 91.12 90 MET A C 1
ATOM 700 O O . MET A 1 90 ? -2.737 5.274 -2.261 1.00 91.12 90 MET A O 1
ATOM 704 N N . MET A 1 91 ? -1.732 4.577 -0.383 1.00 92.12 91 MET A N 1
ATOM 705 C CA . MET A 1 91 ? -2.976 4.391 0.366 1.00 92.12 91 MET A CA 1
ATOM 706 C C . MET A 1 91 ? -3.718 5.706 0.609 1.00 92.12 91 MET A C 1
ATOM 708 O O . MET A 1 91 ? -4.942 5.741 0.470 1.00 92.12 91 MET A O 1
ATOM 712 N N . ILE A 1 92 ? -2.998 6.796 0.893 1.00 90.81 92 ILE A N 1
ATOM 713 C CA . ILE A 1 92 ? -3.584 8.143 0.984 1.00 90.81 92 ILE A CA 1
ATOM 714 C C . ILE A 1 92 ? -4.184 8.555 -0.367 1.00 90.81 92 ILE A C 1
ATOM 716 O O . ILE A 1 92 ? -5.360 8.911 -0.431 1.00 90.81 92 ILE A O 1
ATOM 720 N N . PHE A 1 93 ? -3.423 8.422 -1.459 1.00 91.38 93 PHE A N 1
ATOM 721 C CA . PHE A 1 93 ? -3.904 8.754 -2.800 1.00 91.38 93 PHE A CA 1
ATOM 722 C C . PHE A 1 93 ? -5.171 7.969 -3.161 1.00 91.38 93 PHE A C 1
ATOM 724 O O . PHE A 1 93 ? -6.145 8.545 -3.644 1.00 91.38 93 PHE A O 1
ATOM 731 N N . LEU A 1 94 ? -5.178 6.656 -2.920 1.00 92.75 94 LEU A N 1
ATOM 732 C CA . LEU A 1 94 ? -6.327 5.805 -3.215 1.00 92.75 94 LEU A CA 1
ATOM 733 C C . LEU A 1 94 ? -7.536 6.181 -2.356 1.00 92.75 94 LEU A C 1
ATOM 735 O O . LEU A 1 94 ? -8.644 6.247 -2.877 1.00 92.75 94 LEU A O 1
ATOM 739 N N . LYS A 1 95 ? -7.338 6.497 -1.073 1.00 92.12 95 LYS A N 1
ATOM 740 C CA . LYS A 1 95 ? -8.420 6.951 -0.190 1.00 92.12 95 LYS A CA 1
ATOM 741 C C . LYS A 1 95 ? -9.089 8.227 -0.702 1.00 92.12 95 LYS A C 1
ATOM 743 O O . LYS A 1 95 ? -10.307 8.342 -0.613 1.00 92.12 95 LYS A O 1
ATOM 748 N N . GLU A 1 96 ? -8.309 9.163 -1.231 1.00 88.75 96 GLU A N 1
ATOM 749 C CA . GLU A 1 96 ? -8.808 10.468 -1.679 1.00 88.75 96 GLU A CA 1
ATOM 750 C C . GLU A 1 96 ? -9.349 10.460 -3.109 1.00 88.75 96 GLU A C 1
ATOM 752 O O . GLU A 1 96 ? -10.328 11.142 -3.410 1.00 88.75 96 GLU A O 1
ATOM 757 N N . ARG A 1 97 ? -8.689 9.733 -4.014 1.00 91.81 97 ARG A N 1
ATOM 758 C CA . ARG A 1 97 ? -8.945 9.817 -5.460 1.00 91.81 97 ARG A CA 1
ATOM 759 C C . ARG A 1 97 ? -9.627 8.584 -6.032 1.00 91.81 97 ARG A C 1
ATOM 761 O O . ARG A 1 97 ? -10.281 8.701 -7.062 1.00 91.81 97 ARG A O 1
ATOM 768 N N . GLN A 1 98 ? -9.454 7.413 -5.419 1.00 93.31 98 GLN A N 1
ATOM 769 C CA . GLN A 1 98 ? -9.954 6.136 -5.944 1.00 93.31 98 GLN A CA 1
ATOM 770 C C . GLN A 1 98 ? -10.435 5.189 -4.825 1.00 93.31 98 GLN A C 1
ATOM 772 O O . GLN A 1 98 ? -9.880 4.095 -4.653 1.00 93.31 98 GLN A O 1
ATOM 777 N N . PRO A 1 99 ? -11.463 5.573 -4.046 1.00 94.56 99 PRO A N 1
ATOM 778 C CA . PRO A 1 99 ? -11.915 4.791 -2.895 1.00 94.56 99 PRO A CA 1
ATOM 779 C C . PRO A 1 99 ? -12.419 3.393 -3.283 1.00 94.56 99 PRO A C 1
ATOM 781 O O . PRO A 1 99 ? -12.229 2.443 -2.530 1.00 94.56 99 PRO A O 1
ATOM 784 N N . GLU A 1 100 ? -12.991 3.230 -4.478 1.00 95.69 100 GLU A N 1
ATOM 785 C CA . GLU A 1 100 ? -13.397 1.917 -4.998 1.00 95.69 100 GLU A CA 1
ATOM 786 C C . GLU A 1 100 ? -12.191 0.994 -5.231 1.00 95.69 100 GLU A C 1
ATOM 788 O O . GLU A 1 100 ? -12.204 -0.177 -4.848 1.00 95.69 100 GLU A O 1
ATOM 793 N N . THR A 1 101 ? -11.103 1.523 -5.801 1.00 95.06 101 THR A N 1
ATOM 794 C CA . THR A 1 101 ? -9.841 0.787 -5.963 1.00 95.06 101 THR A CA 1
ATOM 795 C C . THR A 1 101 ? -9.263 0.405 -4.600 1.00 95.06 101 THR A C 1
ATOM 797 O O . THR A 1 101 ? -8.830 -0.734 -4.410 1.00 95.06 101 THR A O 1
ATOM 800 N N . LEU A 1 102 ? -9.301 1.326 -3.628 1.00 95.50 102 LEU A N 1
ATOM 801 C CA . LEU A 1 102 ? -8.876 1.051 -2.255 1.00 95.50 102 LEU A CA 1
ATOM 802 C C . LEU A 1 102 ? -9.693 -0.081 -1.625 1.00 95.50 102 LEU A C 1
ATOM 804 O O . LEU A 1 102 ? -9.118 -0.949 -0.972 1.00 95.50 102 LEU A O 1
ATOM 808 N N . GLN A 1 103 ? -11.011 -0.107 -1.832 1.00 95.25 103 GLN A N 1
ATOM 809 C CA . GLN A 1 103 ? -11.874 -1.183 -1.340 1.00 95.25 103 GLN A CA 1
ATOM 810 C C . GLN A 1 103 ? -11.506 -2.535 -1.958 1.00 95.25 103 GLN A C 1
ATOM 812 O O . GLN A 1 103 ? -11.411 -3.520 -1.230 1.00 95.25 103 GLN A O 1
ATOM 817 N N . GLN A 1 104 ? -11.226 -2.591 -3.265 1.00 96.12 104 GLN A N 1
ATOM 818 C CA . GLN A 1 104 ? -10.791 -3.831 -3.923 1.00 96.12 104 GLN A CA 1
ATOM 819 C C . GLN A 1 104 ? -9.456 -4.341 -3.362 1.00 96.12 104 GLN A C 1
ATOM 821 O O . GLN A 1 104 ? -9.302 -5.536 -3.108 1.00 96.12 104 GLN A O 1
ATOM 826 N N . ILE A 1 105 ? -8.498 -3.437 -3.141 1.00 95.06 105 ILE A N 1
ATOM 827 C CA . ILE A 1 105 ? -7.206 -3.773 -2.531 1.00 95.06 105 ILE A CA 1
ATOM 828 C C . ILE A 1 105 ? -7.419 -4.241 -1.086 1.00 95.06 105 ILE A C 1
ATOM 830 O O . ILE A 1 105 ? -6.895 -5.281 -0.693 1.00 95.06 105 ILE A O 1
ATOM 834 N N . THR A 1 106 ? -8.238 -3.528 -0.312 1.00 94.56 106 THR A N 1
ATOM 835 C CA . THR A 1 106 ? -8.566 -3.891 1.074 1.00 94.56 106 THR A CA 1
ATOM 836 C C . THR A 1 106 ? -9.171 -5.286 1.132 1.00 94.56 106 THR A C 1
ATOM 838 O O . THR A 1 106 ? -8.628 -6.140 1.815 1.00 94.56 106 THR A O 1
ATOM 841 N N . ALA A 1 107 ? -10.200 -5.571 0.334 1.00 94.88 107 ALA A N 1
ATOM 842 C CA . ALA A 1 107 ? -10.848 -6.882 0.296 1.00 94.88 107 ALA A CA 1
ATOM 843 C C . ALA A 1 107 ? -9.875 -8.032 -0.024 1.00 94.88 107 ALA A C 1
ATOM 845 O O . ALA A 1 107 ? -10.086 -9.162 0.413 1.00 94.88 107 ALA A O 1
ATOM 846 N N . LYS A 1 108 ? -8.802 -7.750 -0.771 1.00 94.25 108 LYS A N 1
ATOM 847 C CA . LYS A 1 108 ? -7.785 -8.735 -1.143 1.00 94.25 108 LYS A CA 1
ATOM 848 C C . LYS A 1 108 ? -6.763 -9.002 -0.034 1.00 94.25 108 LYS A C 1
ATOM 850 O O . LYS A 1 108 ? -6.395 -10.155 0.171 1.00 94.25 108 LYS A O 1
ATOM 855 N N . PHE A 1 109 ? -6.270 -7.960 0.637 1.00 93.12 109 PHE A N 1
ATOM 856 C CA . PHE A 1 109 ? -5.160 -8.075 1.601 1.00 93.12 109 PHE A CA 1
ATOM 857 C C . PHE A 1 109 ? -5.602 -8.053 3.068 1.00 93.12 109 PHE A C 1
ATOM 859 O O . PHE A 1 109 ? -4.893 -8.562 3.934 1.00 93.12 109 PHE A O 1
ATOM 866 N N . ASP A 1 110 ? -6.769 -7.484 3.342 1.00 92.50 110 ASP A N 1
ATOM 867 C CA . ASP A 1 110 ? -7.416 -7.426 4.647 1.00 92.50 110 ASP A CA 1
ATOM 868 C C . ASP A 1 110 ? -8.937 -7.603 4.469 1.00 92.50 110 ASP A C 1
ATOM 870 O O . ASP A 1 110 ? -9.687 -6.624 4.484 1.00 92.50 110 ASP A O 1
ATOM 874 N N . PRO A 1 111 ? -9.425 -8.846 4.287 1.00 90.56 111 PRO A N 1
ATOM 875 C CA . PRO A 1 111 ? -10.841 -9.115 4.023 1.00 90.56 111 PRO A CA 1
ATOM 876 C C . PRO A 1 111 ? -11.800 -8.599 5.105 1.00 90.56 111 PRO A C 1
ATOM 878 O O . PRO A 1 111 ? -12.976 -8.380 4.825 1.00 90.56 111 PRO A O 1
ATOM 881 N N . LYS A 1 112 ? -11.313 -8.409 6.341 1.00 88.44 112 LYS A N 1
ATOM 882 C CA . LYS A 1 112 ? -12.088 -7.810 7.439 1.00 88.44 112 LYS A CA 1
ATOM 883 C C . LYS A 1 112 ? -12.048 -6.278 7.422 1.00 88.44 112 LYS A C 1
ATOM 885 O O . LYS A 1 112 ? -12.916 -5.641 8.008 1.00 88.44 112 LYS A O 1
ATOM 890 N N . GLY A 1 113 ? -11.045 -5.686 6.775 1.00 88.00 113 GLY A N 1
ATOM 891 C CA . GLY A 1 113 ? -10.839 -4.241 6.646 1.00 88.00 113 GLY A CA 1
ATOM 892 C C . GLY A 1 113 ? -10.413 -3.526 7.934 1.00 88.00 113 GLY A C 1
ATOM 893 O O . GLY A 1 113 ? -10.251 -2.304 7.931 1.00 88.00 113 GLY A O 1
ATOM 894 N N . GLU A 1 114 ? -10.244 -4.252 9.039 1.00 90.00 114 GLU A N 1
ATOM 895 C CA . GLU A 1 114 ? -9.945 -3.697 10.363 1.00 90.00 114 GLU A CA 1
ATOM 896 C C . GLU A 1 114 ? -8.548 -3.068 10.414 1.00 90.00 114 GLU A C 1
ATOM 898 O O . GLU A 1 114 ? -8.364 -1.962 10.943 1.00 90.00 114 GLU A O 1
ATOM 903 N N . PHE A 1 115 ? -7.565 -3.744 9.821 1.00 91.94 115 PHE A N 1
ATOM 904 C CA . PHE A 1 115 ? -6.186 -3.283 9.803 1.00 91.94 115 PHE A CA 1
ATOM 905 C C . PHE A 1 115 ? -6.017 -2.134 8.818 1.00 91.94 115 PHE A C 1
ATOM 907 O O . PHE A 1 115 ? -5.394 -1.132 9.165 1.00 91.94 115 PHE A O 1
ATOM 914 N N . MET A 1 116 ? -6.629 -2.214 7.634 1.00 92.25 116 MET A N 1
ATOM 915 C CA . MET A 1 116 ? -6.551 -1.137 6.645 1.00 92.25 116 MET A CA 1
ATOM 916 C C . MET A 1 116 ? -7.208 0.145 7.165 1.00 92.25 116 MET A C 1
ATOM 918 O O . MET A 1 116 ? -6.641 1.230 7.033 1.00 92.25 116 MET A O 1
ATOM 922 N N . LYS A 1 117 ? -8.368 0.033 7.825 1.00 91.19 117 LYS A N 1
ATOM 923 C CA . LYS A 1 117 ? -9.023 1.176 8.475 1.00 91.19 117 LYS A CA 1
ATOM 924 C C . LYS A 1 117 ? -8.107 1.812 9.518 1.00 91.1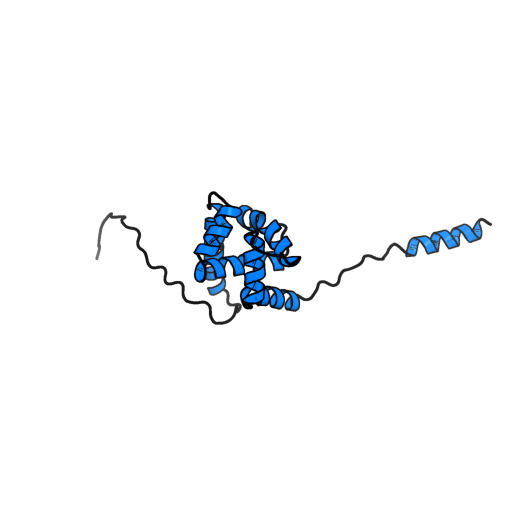9 117 LYS A C 1
ATOM 926 O O . LYS A 1 117 ? -7.881 3.020 9.479 1.00 91.19 117 LYS A O 1
ATOM 931 N N . THR A 1 118 ? -7.548 0.996 10.410 1.00 90.00 118 THR A N 1
ATOM 932 C CA . THR A 1 118 ? -6.639 1.461 11.467 1.00 90.00 118 THR A CA 1
ATOM 933 C C . THR A 1 118 ? -5.385 2.112 10.887 1.00 90.00 118 THR A C 1
ATOM 935 O O . THR A 1 118 ? -4.972 3.175 11.349 1.00 90.00 118 THR A O 1
ATOM 938 N N . PHE A 1 119 ? -4.799 1.511 9.852 1.00 91.00 119 PHE A N 1
ATOM 939 C CA . PHE A 1 119 ? -3.635 2.029 9.144 1.00 91.00 119 PHE A CA 1
ATOM 940 C C . PHE A 1 119 ? -3.920 3.414 8.550 1.00 91.00 119 PHE A C 1
ATOM 942 O O . PHE A 1 119 ? -3.221 4.372 8.864 1.00 91.00 119 PHE A O 1
ATOM 949 N N . LEU A 1 120 ? -5.012 3.564 7.795 1.00 90.81 120 LEU A N 1
ATOM 950 C CA . LEU A 1 120 ? -5.407 4.844 7.200 1.00 90.81 120 LEU A CA 1
ATOM 951 C C . LEU A 1 120 ? -5.708 5.926 8.245 1.00 90.81 120 LEU A C 1
ATOM 953 O O . LEU A 1 120 ? -5.413 7.096 8.006 1.00 90.81 120 LEU A O 1
ATOM 957 N N . THR A 1 121 ? -6.302 5.564 9.385 1.00 90.56 121 THR A N 1
ATOM 958 C CA . THR A 1 121 ? -6.525 6.503 10.495 1.00 90.56 121 THR A CA 1
ATOM 959 C C . THR A 1 121 ? -5.202 6.973 11.097 1.00 90.56 121 THR A C 1
ATOM 961 O O . THR A 1 121 ? -5.036 8.172 11.317 1.00 90.56 121 THR A O 1
ATOM 964 N N . LYS A 1 122 ? -4.241 6.065 11.308 1.00 89.50 122 LYS A N 1
ATOM 965 C CA . LYS A 1 122 ? -2.900 6.419 11.801 1.00 89.50 122 LYS A CA 1
ATOM 966 C C . LYS A 1 122 ? -2.179 7.365 10.840 1.00 89.50 122 LYS A C 1
ATOM 968 O O . LYS A 1 122 ? -1.640 8.369 11.291 1.00 89.50 122 LYS A O 1
ATOM 973 N N . LEU A 1 123 ? -2.248 7.113 9.531 1.00 89.25 123 LEU A N 1
ATOM 974 C CA . LEU A 1 123 ? -1.643 7.999 8.527 1.00 89.25 123 LEU A CA 1
ATOM 975 C C . LEU A 1 123 ? -2.238 9.412 8.552 1.00 89.25 123 LEU A C 1
ATOM 977 O O . LEU A 1 123 ? -1.505 10.393 8.460 1.00 89.25 123 LEU A O 1
ATOM 981 N N . GLN A 1 124 ? -3.556 9.533 8.733 1.00 84.25 124 GLN A N 1
ATOM 982 C CA . GLN A 1 124 ? -4.205 10.841 8.877 1.00 84.25 124 GLN A CA 1
ATOM 983 C C . GLN A 1 124 ? -3.749 11.579 10.141 1.00 84.25 124 GLN A C 1
ATOM 985 O O . GLN A 1 124 ? -3.519 12.784 10.104 1.00 84.25 124 GLN A O 1
ATOM 990 N N . GLN A 1 125 ? -3.597 10.864 11.257 1.00 84.50 125 GLN A N 1
ATOM 991 C CA . GLN A 1 125 ? -3.116 11.449 12.510 1.00 84.50 125 GLN A CA 1
ATOM 992 C C . GLN A 1 125 ? -1.659 11.905 12.403 1.00 84.50 125 GLN A C 1
ATOM 994 O O . GLN A 1 125 ? -1.335 13.004 12.845 1.00 84.50 125 GLN A O 1
ATOM 999 N N . GLN A 1 126 ? -0.804 11.108 11.762 1.00 76.88 126 GLN A N 1
ATOM 1000 C CA . GLN A 1 126 ? 0.595 11.464 11.523 1.00 76.88 126 GLN A CA 1
ATOM 1001 C C . GLN A 1 126 ? 0.721 12.714 10.650 1.00 76.88 126 GLN A C 1
ATOM 1003 O O . GLN A 1 126 ? 1.531 13.583 10.959 1.00 76.88 126 GLN A O 1
ATOM 1008 N N . HIS A 1 127 ? -0.131 12.852 9.629 1.00 66.44 127 HIS A N 1
ATOM 1009 C CA . HIS A 1 127 ? -0.180 14.060 8.806 1.00 66.44 127 HIS A CA 1
ATOM 1010 C C . HIS A 1 127 ? -0.589 15.303 9.614 1.00 66.44 127 HIS A C 1
ATOM 1012 O O . HIS A 1 127 ? -0.084 16.395 9.371 1.00 66.44 127 HIS A O 1
ATOM 1018 N N . ASN A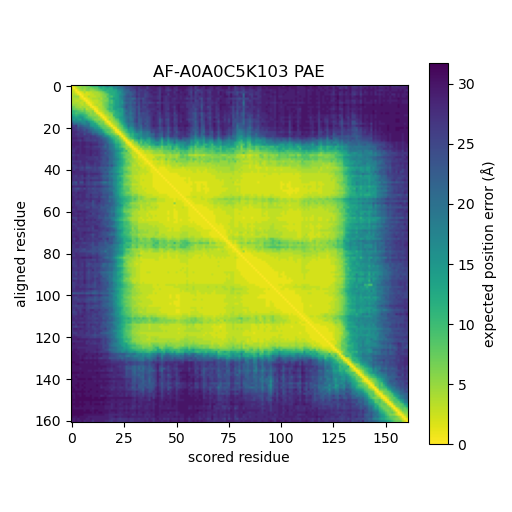 1 128 ? -1.470 15.150 10.608 1.00 64.81 128 ASN A N 1
ATOM 1019 C CA . ASN A 1 128 ? -1.861 16.251 11.489 1.00 64.81 128 ASN A CA 1
ATOM 1020 C C . ASN A 1 128 ? -0.754 16.622 12.492 1.00 64.81 128 ASN A C 1
ATOM 1022 O O . ASN A 1 128 ? -0.576 17.801 12.776 1.00 64.81 128 ASN A O 1
ATOM 1026 N N . GLN A 1 129 ? 0.027 15.650 12.973 1.00 55.34 129 GLN A N 1
ATOM 1027 C CA . GLN A 1 129 ? 1.135 15.873 13.916 1.00 55.34 129 GLN A CA 1
ATOM 1028 C C . GLN A 1 129 ? 2.377 16.501 13.258 1.00 55.34 129 GLN A C 1
ATOM 1030 O O . GLN A 1 129 ? 3.075 17.300 13.883 1.00 55.34 129 GLN A O 1
ATOM 1035 N N . SER A 1 130 ? 2.639 16.218 11.978 1.00 50.72 130 SER A N 1
ATOM 1036 C CA . SER A 1 130 ? 3.700 16.893 11.210 1.00 50.72 130 SER A CA 1
ATOM 1037 C C . SER A 1 130 ? 3.403 18.370 10.914 1.00 50.72 130 SER A C 1
ATOM 1039 O O . SER A 1 130 ? 4.310 19.115 10.550 1.00 50.72 130 SER A O 1
ATOM 1041 N N . ASN A 1 131 ? 2.160 18.821 11.109 1.00 49.66 131 ASN A N 1
ATOM 1042 C CA . ASN A 1 131 ? 1.783 20.225 10.928 1.00 49.66 131 ASN A CA 1
ATOM 1043 C C . ASN A 1 131 ? 2.135 21.102 12.148 1.00 49.66 131 ASN A C 1
ATOM 1045 O O . ASN A 1 131 ? 2.069 22.324 12.043 1.00 49.66 131 ASN A O 1
ATOM 1049 N N . GLU A 1 132 ? 2.550 20.504 13.274 1.00 48.38 132 GLU A N 1
ATOM 1050 C CA . GLU A 1 132 ? 3.017 21.215 14.480 1.00 48.38 132 GLU A CA 1
ATOM 1051 C C . GLU A 1 132 ? 4.552 21.218 14.632 1.00 48.38 132 GLU A C 1
ATOM 1053 O O . GLU A 1 132 ? 5.096 21.983 15.425 1.00 48.38 132 GLU A O 1
ATOM 1058 N N . SER A 1 133 ? 5.284 20.440 13.828 1.00 36.28 133 SER A N 1
ATOM 1059 C CA . SER A 1 133 ? 6.752 20.492 13.745 1.00 36.28 133 SER A CA 1
ATOM 1060 C C . SER A 1 133 ? 7.179 20.643 12.285 1.00 36.28 133 SER A C 1
ATOM 1062 O O . SER A 1 133 ? 7.364 19.677 11.555 1.00 36.28 133 SER A O 1
ATOM 1064 N N . GLY A 1 134 ? 7.265 21.896 11.830 1.00 45.91 134 GLY A N 1
ATOM 1065 C CA . GLY A 1 134 ? 7.478 22.237 10.427 1.00 45.91 134 GLY A CA 1
ATOM 1066 C C . GLY A 1 134 ? 8.681 21.542 9.786 1.00 45.91 134 GLY A C 1
ATOM 1067 O O . GLY A 1 134 ? 9.818 21.927 10.035 1.00 45.91 134 GLY A O 1
ATOM 1068 N N . GLN A 1 135 ? 8.413 20.605 8.872 1.00 32.84 135 GLN A N 1
ATOM 1069 C CA . GLN A 1 135 ? 9.275 20.267 7.738 1.00 32.84 135 GLN A CA 1
ATOM 1070 C C . GLN A 1 135 ? 8.404 19.924 6.523 1.00 32.84 135 GLN A C 1
ATOM 1072 O O . GLN A 1 135 ? 7.453 19.151 6.597 1.00 32.84 135 GLN A O 1
ATOM 1077 N N . GLN A 1 136 ? 8.711 20.577 5.404 1.00 34.38 136 GLN A N 1
ATOM 1078 C CA . GLN A 1 136 ? 7.880 20.636 4.210 1.00 34.38 136 GLN A CA 1
ATOM 1079 C C . GLN A 1 136 ? 7.742 19.290 3.493 1.00 34.38 136 GLN A C 1
ATOM 1081 O O . GLN A 1 136 ? 8.719 18.737 2.992 1.00 34.38 136 GLN A O 1
ATOM 1086 N N . TYR A 1 137 ? 6.498 18.849 3.321 1.00 37.94 137 TYR A N 1
ATOM 1087 C CA . TYR A 1 137 ? 6.103 18.002 2.204 1.00 37.94 137 TYR A CA 1
ATOM 1088 C C . TYR A 1 137 ? 5.151 18.832 1.320 1.00 37.94 137 TYR A C 1
ATOM 1090 O O . TYR A 1 137 ? 4.120 19.323 1.776 1.00 37.94 137 TYR A O 1
ATOM 1098 N N . GLY A 1 138 ? 5.596 19.136 0.098 1.00 35.66 138 GLY A N 1
ATOM 1099 C CA . GLY A 1 138 ? 5.142 20.266 -0.716 1.00 35.66 138 GLY A CA 1
ATOM 1100 C C . GLY A 1 138 ? 3.666 20.258 -1.138 1.00 35.66 138 GLY A C 1
ATOM 1101 O O . GLY A 1 138 ? 3.190 19.341 -1.796 1.00 35.66 138 GLY A O 1
ATOM 1102 N N . GLN A 1 139 ? 2.983 21.351 -0.784 1.00 40.44 139 GLN A N 1
ATOM 1103 C CA . GLN A 1 139 ? 2.130 22.193 -1.637 1.00 40.44 139 GLN A CA 1
ATOM 1104 C C . GLN A 1 139 ? 1.337 21.469 -2.740 1.00 40.44 139 GLN A C 1
ATOM 1106 O O . GLN A 1 139 ? 1.722 21.494 -3.904 1.00 40.44 139 GLN A O 1
ATOM 1111 N N . ASN A 1 140 ? 0.234 20.829 -2.337 1.00 47.50 140 ASN A N 1
ATOM 1112 C CA . ASN A 1 140 ? -1.068 20.686 -3.029 1.00 47.50 140 ASN A CA 1
ATOM 1113 C C . ASN A 1 140 ? -1.900 19.547 -2.390 1.00 47.50 140 ASN A C 1
ATOM 1115 O O . ASN A 1 140 ? -2.657 18.859 -3.075 1.00 47.50 140 ASN A O 1
ATOM 1119 N N . ALA A 1 141 ? -1.762 19.312 -1.081 1.00 46.16 141 ALA A N 1
ATOM 1120 C CA . ALA A 1 141 ? -2.654 18.406 -0.366 1.00 46.16 141 ALA A CA 1
ATOM 1121 C C . ALA A 1 141 ? -4.004 19.119 -0.136 1.00 46.16 141 ALA A C 1
ATOM 1123 O O . ALA A 1 141 ? -4.016 20.199 0.464 1.00 46.16 141 ALA A O 1
ATOM 1124 N N . PRO A 1 142 ? -5.133 18.590 -0.642 1.00 41.34 142 PRO A N 1
ATOM 1125 C CA . PRO A 1 142 ? -6.437 19.192 -0.418 1.00 41.34 142 PRO A CA 1
ATOM 1126 C C . PRO A 1 142 ? -6.868 19.041 1.047 1.00 41.34 142 PRO A C 1
ATOM 1128 O O . PRO A 1 142 ? -6.733 17.986 1.662 1.00 41.34 142 PRO A O 1
ATOM 1131 N N . VAL A 1 143 ? -7.411 20.132 1.585 1.00 37.53 143 VAL A N 1
ATOM 1132 C CA . VAL A 1 143 ? -7.999 20.251 2.923 1.00 37.53 143 VAL A CA 1
ATOM 1133 C C . VAL A 1 143 ? -9.065 19.170 3.134 1.00 37.53 143 VAL A C 1
ATOM 1135 O O . VAL A 1 143 ? -10.059 19.110 2.408 1.00 37.53 143 VAL A O 1
ATOM 1138 N N . PHE A 1 144 ? -8.871 18.323 4.148 1.00 42.28 144 PHE A N 1
ATOM 1139 C CA . PHE A 1 144 ? -9.822 17.284 4.536 1.00 42.28 144 PHE A CA 1
ATOM 1140 C C . PHE A 1 144 ? -11.002 17.926 5.285 1.00 42.28 144 PHE A C 1
ATOM 1142 O O . PHE A 1 144 ? -10.984 18.062 6.507 1.00 42.28 144 PHE A O 1
ATOM 1149 N N . ASN A 1 145 ? -12.034 18.360 4.556 1.00 40.31 145 ASN A N 1
ATOM 1150 C CA . ASN A 1 145 ? -13.300 18.774 5.163 1.00 40.31 145 ASN A CA 1
ATOM 1151 C C . ASN A 1 145 ? -14.061 17.531 5.626 1.00 40.31 145 ASN A C 1
ATOM 1153 O O . ASN A 1 145 ? -14.810 16.907 4.875 1.00 40.31 145 ASN A O 1
ATOM 1157 N N . GLN A 1 146 ? -13.844 17.166 6.883 1.00 40.06 146 GLN A N 1
ATOM 1158 C CA . GLN A 1 146 ? -14.544 16.079 7.546 1.00 40.06 146 GLN A CA 1
ATOM 1159 C C . GLN A 1 146 ? -15.938 16.568 7.964 1.00 40.06 146 GLN A C 1
ATOM 1161 O O . GLN A 1 146 ? -16.155 17.045 9.074 1.00 40.06 146 GLN A O 1
ATOM 1166 N N . GLY A 1 147 ? -16.885 16.504 7.029 1.00 43.41 147 GLY A N 1
ATOM 1167 C CA . GLY A 1 147 ? -18.308 16.641 7.314 1.00 43.41 147 GLY A CA 1
ATOM 1168 C C . GLY A 1 147 ? -18.931 15.270 7.568 1.00 43.41 147 GLY A C 1
ATOM 1169 O O . GLY A 1 147 ? -18.818 14.410 6.702 1.00 43.41 147 GLY A O 1
ATOM 1170 N N . GLN A 1 148 ? -19.593 15.134 8.726 1.00 43.38 148 GLN A N 1
ATOM 1171 C CA . GLN A 1 148 ? -20.620 14.156 9.164 1.00 43.38 148 GLN A CA 1
ATOM 1172 C C . GLN A 1 148 ? -20.275 13.660 10.582 1.00 43.38 148 GLN A C 1
ATOM 1174 O O . GLN A 1 148 ? -19.357 12.874 10.762 1.00 43.38 148 GLN A O 1
ATOM 1179 N N . ASN A 1 149 ? -20.781 14.307 11.637 1.00 48.72 149 ASN A N 1
ATOM 1180 C CA . ASN A 1 149 ? -22.137 14.201 12.201 1.00 48.72 149 ASN A CA 1
ATOM 1181 C C . ASN A 1 149 ? -22.375 12.848 12.889 1.00 48.72 149 ASN A C 1
ATOM 1183 O O . ASN A 1 149 ? -22.916 11.940 12.271 1.00 48.72 149 ASN A O 1
ATOM 1187 N N . ASP A 1 150 ? -22.042 12.776 14.181 1.00 43.34 150 ASP A N 1
ATOM 1188 C CA . ASP A 1 150 ? -22.560 11.766 15.101 1.00 43.34 150 ASP A CA 1
ATOM 1189 C C . ASP A 1 150 ? -23.160 12.448 16.335 1.00 43.34 150 ASP A C 1
ATOM 1191 O O . ASP A 1 150 ? -22.604 13.376 16.924 1.00 43.34 150 ASP A O 1
ATOM 1195 N N . ARG A 1 151 ? -24.379 12.011 16.648 1.00 47.00 151 ARG A N 1
ATOM 1196 C CA . ARG A 1 151 ? -25.321 12.606 17.592 1.00 47.00 151 ARG A CA 1
ATOM 1197 C C . ARG A 1 151 ? -24.959 12.284 19.043 1.00 47.00 151 ARG A C 1
ATOM 1199 O O . ARG A 1 151 ? -24.539 11.180 19.356 1.00 47.00 151 ARG A O 1
ATOM 1206 N N . ASN A 1 152 ? -25.416 13.184 19.910 1.00 37.62 152 ASN A N 1
ATOM 1207 C CA . ASN A 1 152 ? -25.932 12.905 21.251 1.00 37.62 152 ASN A CA 1
ATOM 1208 C C . ASN A 1 152 ? -24.924 12.503 22.344 1.00 37.62 152 ASN A C 1
ATOM 1210 O O . ASN A 1 152 ? -24.627 11.330 22.553 1.00 37.62 152 ASN A O 1
ATOM 1214 N N . HIS A 1 153 ? -24.563 13.487 23.170 1.00 44.34 153 HIS A N 1
ATOM 1215 C CA . HIS A 1 153 ? -24.553 13.313 24.623 1.00 44.34 153 HIS A CA 1
ATOM 1216 C C . HIS A 1 153 ? -25.117 14.582 25.275 1.00 44.34 153 HIS A C 1
ATOM 1218 O O . HIS A 1 153 ? -24.445 15.599 25.424 1.00 44.34 153 HIS A O 1
ATOM 1224 N N . GLN A 1 154 ? -26.405 14.526 25.606 1.00 46.69 154 GLN A N 1
ATOM 1225 C CA . GLN A 1 154 ? -27.033 15.405 26.584 1.00 46.69 154 GLN A CA 1
ATOM 1226 C C . GLN A 1 154 ? -26.600 14.987 27.988 1.00 46.69 154 GLN A C 1
ATOM 1228 O O . GLN A 1 154 ? -26.802 13.832 28.343 1.00 46.69 154 GLN A O 1
ATOM 1233 N N . GLN A 1 155 ? -26.090 15.944 28.769 1.00 43.97 155 GLN A N 1
ATOM 1234 C CA . GLN A 1 155 ? -26.334 16.182 30.208 1.00 43.97 155 GLN A CA 1
ATOM 1235 C C . GLN A 1 155 ? -25.207 17.078 30.755 1.00 43.97 155 GLN A C 1
ATOM 1237 O O . GLN A 1 155 ? -24.058 16.874 30.402 1.00 43.97 155 GLN A O 1
ATOM 1242 N N . ALA A 1 156 ? -25.368 18.026 31.673 1.00 39.31 156 ALA A N 1
ATOM 1243 C CA . ALA A 1 156 ? -26.441 18.914 32.106 1.00 39.31 156 ALA A CA 1
ATOM 1244 C C . ALA A 1 156 ? -25.793 19.852 33.158 1.00 39.31 156 ALA A C 1
ATOM 1246 O O . ALA A 1 156 ? -25.157 19.342 34.071 1.00 39.31 156 ALA A O 1
ATOM 1247 N N . LYS A 1 157 ? -26.074 21.169 33.081 1.00 41.88 157 LYS A N 1
ATOM 1248 C CA . LYS A 1 157 ? -26.054 22.195 34.167 1.00 41.88 157 LYS A CA 1
ATOM 1249 C C . LYS A 1 157 ? -24.710 22.625 34.821 1.00 41.88 157 LYS A C 1
ATOM 1251 O O . LYS A 1 157 ? -23.765 21.853 34.839 1.00 41.88 157 LYS A O 1
ATOM 1256 N N . PRO A 1 158 ? -24.684 23.778 35.537 1.00 45.12 158 PRO A N 1
ATOM 1257 C CA . PRO A 1 158 ? -25.325 25.067 35.248 1.00 45.12 158 PRO A CA 1
ATOM 1258 C C . PRO A 1 158 ? -24.343 26.262 35.308 1.00 45.12 158 PRO A C 1
ATOM 1260 O O . PRO A 1 158 ? -23.231 26.178 35.815 1.00 45.12 158 PRO A O 1
ATOM 1263 N N . VAL A 1 159 ? -24.829 27.398 34.807 1.00 47.00 159 VAL A N 1
ATOM 1264 C CA . VAL A 1 159 ? -24.275 28.754 34.940 1.00 47.00 159 VAL A CA 1
ATOM 1265 C C . VAL A 1 159 ? -24.107 29.143 36.413 1.00 47.00 159 VAL A C 1
ATOM 1267 O O . VAL A 1 159 ? -25.053 28.981 37.184 1.00 47.00 159 VAL A O 1
ATOM 1270 N N . GLN A 1 160 ? -22.968 29.740 36.772 1.00 47.91 160 GLN A N 1
ATOM 1271 C CA . GLN A 1 160 ? -22.884 30.664 37.905 1.00 47.91 160 GLN A CA 1
ATOM 1272 C C . GLN A 1 160 ? -22.095 31.914 37.506 1.00 47.91 160 GLN A C 1
ATOM 1274 O O . GLN A 1 160 ? -20.971 31.825 37.013 1.00 47.91 160 GLN A O 1
ATOM 1279 N N . ASN A 1 161 ? -22.763 33.049 37.694 1.00 49.81 161 ASN A N 1
ATOM 1280 C CA . ASN A 1 161 ? -22.211 34.387 37.857 1.00 49.81 161 ASN A CA 1
ATOM 1281 C C . ASN A 1 161 ? -22.340 34.716 39.347 1.00 49.81 161 ASN A C 1
ATOM 1283 O O . ASN A 1 161 ? -23.392 34.318 39.906 1.00 49.81 161 ASN A O 1
#

Foldseek 3Di:
DVVVVVVVVVVVVVPPPPPVPPPPDDPVVLVVVLVCCLPPPVNVVLLLCLLLVNDDHDPLSVVLSVQQLVCLQPVSPPDDPSSNSSNLSSLVSCVVPPVVSNVSSCCVNPVVSPSVVVSNVVSVVVVVVCVVVDDDDDDDDDDPPDDDDDDDDDDDDDDDD

pLDDT: mean 73.72, std 20.38, range [32.84, 96.81]

InterPro domains:
  IPR005055 Insect odorant-binding protein A10/Ejaculatory bulb-specific protein 3 [PF03392] (32-116)
  IPR005055 Insect odorant-binding protein A10/Ejaculatory bulb-specific protein 3 [PTHR11257] (2-145)
  IPR036682 Insect odorant-binding protein A10/Ejaculatory bulb-specific protein 3 superfamily [G3DSA:1.10.2080.10] (25-131)
  IPR036682 Insect odorant-binding protein A10/Ejaculatory bulb-specific protein 3 superfamily [SSF100910] (30-126)

Solvent-accessible surface area (backbone atoms only — not comparable to full-atom values): 9963 Å² total; per-residue (Å²): 117,74,71,60,53,56,58,53,55,59,58,65,64,66,70,78,76,73,73,79,74,72,75,80,74,54,74,66,64,50,52,53,54,39,46,44,42,66,69,35,63,72,52,32,49,39,38,53,25,31,65,65,71,71,52,71,58,53,75,69,43,47,50,46,53,69,44,45,53,46,35,39,71,66,68,33,86,86,51,53,71,54,52,48,53,34,52,53,52,47,52,50,48,24,61,77,76,34,50,68,59,43,48,54,45,34,54,71,67,34,74,83,39,61,42,53,51,51,42,54,52,51,54,54,50,52,59,59,56,45,72,78,56,88,66,90,77,81,93,78,80,79,82,83,80,86,82,82,90,82,82,86,84,90,83,80,90,82,91,84,133

Radius of gyration: 25.15 Å; Cα contacts (8 Å, |Δi|>4): 91; chains: 1; bounding box: 87×61×54 Å

Nearest PDB structures (foldseek):
  1kx9-assembly1_A  TM=8.125E-01  e=5.891E-06  Mamestra brassicae
  8xkt-assembly1_A  TM=8.494E-01  e=1.090E-05  Spodoptera litura
  1kx9-assembly2_B  TM=8.161E-01  e=1.409E-05  Mamestra brassicae
  7e8l-assembly1_A  TM=8.186E-01  e=1.821E-05  Spodoptera litura
  1kx8-assembly1_A  TM=8.048E-01  e=5.630E-05  Mamestra brassicae

Organism: NCBI:txid483260

Sequence (161 aa):
MNQFVSFVALFLSLVSQIMCTTPATSTEDNSKQVDDVVRNEKIREVYIKCLLDKGPCSNEAADVKKMLPEAVQRGCEKCSEMHKKIIEKMMIFLKERQPETLQQITAKFDPKGEFMKTFLTKLQQQHNQSNESGQQYGQNAPVFNQGQNDRNHQQAKPVQN

=== Feature glossary ===
Each block in this record encodes a different view of the same protein. In brief:

Predicted aligned error. PAE(i, j) answers: if I align the predicted and true structures on residue i, how far off (in Å) do I expect residue j to be? A block-diagonal PAE matrix with low values on the blocks and high values off-diagonal is the signature of a multi-domain protein with confidently predicted domains but uncertain inter-domain orientation.

Contact-map, Ramachandran, and PAE plots. Plot images: a contact map (which residues are close in 3D, as an N×N binary image), a Ramachandran scatter (backbone torsion angles, revealing secondary-structure composition at a glance), and — for AlphaFold structures — a PAE heatmap (pairwise prediction confidence).

Backbone torsions (φ/ψ). φ (phi) and ψ (psi) are the two rotatable backbone dihedrals per residue: φ is the C(i-1)–N–Cα–C torsion, ψ is the N–Cα–C–N(i+1) torsion, both in degrees on (−180°, 180°]. α-helical residues cluster near (−60°, −45°); β-strand residues near (−120°, +130°). A Ramachandran plot is simply a scatter of (φ, ψ) for every residue.

Foldseek 3Di. A 3Di character summarizes, for each residue, the relative orientation of the Cα frame of its nearest spatial neighbor. Because it encodes fold topology rather than chemistry, 3Di alignments detect remote structural similarity that sequence alignment misses.

Radius of gyration, Cα contacts, bounding box. Three whole-structure scalars: the radius of gyration (RMS distance of Cα from centroid, in Å), the count of Cα–Cα contacts (pairs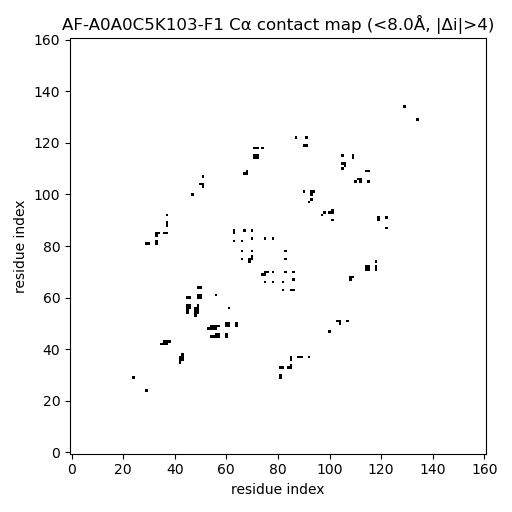 closer than 8 Å and separated by more than four residues in sequence — i.e. tertiary, not local, contacts), and the bounding-box dimensions. Together they distinguish compact globular folds from extended fibres or disordered chains.

Sequence. Sequence gives the chain of amino acids in standard one-letter code (A=alanine, C=cysteine, …, Y=tyrosine), read N→C. It is the only feature that is directly encoded by the gene; all structural features are derived from the folded form of this sequence.

mmCIF coordinates. Atomic coordinates in PDBx/mmCIF format — the same representation the Protein Data Bank distributes. Each line of the _atom_site loop places one backbone atom in Cartesian space (units: ångströms, origin: arbitrary).

Secondary structure (3-state, P-SEA). Three-state secondary structure (P-SEA) collapses the eight DSSP classes into helix (a), strand (b), and coil (c). P-SEA assigns these from Cα geometry alone — distances and angles — without requiring backbone oxygens, so it works on any Cα trace.

InterPro / GO / CATH / organism. Functional annotations link the protein to curated databases. InterPro entries identify conserved domains and families by matching the sequence against member-database signatures (Pfam, PROSITE, CDD, …). Gene Ontology (GO) terms describe molecular function, biological process, and cellular component in a controlled vocabulary. CATH places the structure in a hierarchical fold classification (Class/Architecture/Topology/Homologous-superfamily). The organism is the source species.

B-factor. B-factor (Debye–Waller factor) reflects atomic displacement in the crystal lattice. It is an experimental observable (units Å²), not a prediction; low values mean the atom is pinned down, high values mean it moves or is heterogeneous across the crystal.

Rendered structure images. Structure images are PyMOL renders from six orthogonal camera directions. Cartoon representation draws helices as coils and strands as arrows; sticks shows the backbone as bonds; surface shows the solvent-excluded envelope. Rainbow coloring maps sequence position to hue (blue→red, N→C); chain coloring assigns a distinct color per polypeptide.

Solvent-accessible surface area. Solvent-accessible surface area (SASA) is the area in Å² traced out by the centre of a 1.4 Å probe sphere (a water molecule) rolled over the protein's van der Waals surface (Shrake–Rupley / Lee–Richards construction). Buried residues have near-zero SASA; fully exposed residues can exceed 200 Å². The total SASA scales roughly with the number of surface residues.

Secondary structure (8-state, DSSP). The SS8 string is DSSP's per-residue secondary-structure call. α-helix (H) means an i→i+4 H-bond ladder; β-strand (E) means the residue participates in a β-sheet; 3₁₀ (G) and π (I) are tighter and wider helices; T/S are turns/bends; '-' is loop.

pLDDT. For AlphaFold models, the B-factor field carries pLDDT — the model's own estimate of local accuracy on a 0–100 scale. Regions with pLDDT<50 should be treated as essentially unmodeled; they often correspond to intrinsically disordered segments.

Nearest PDB structures. Nearest PDB neighbors are the top structural matches found by Foldseek when searching this structure against the entire Protein Data Bank. Each hit reports a TM-score (0 to 1; >0.5 almost always implies the same fold) and an E-value. These are *structural* homologs — they may share no detectable sequence similarity.